Protein 4MH6 (pdb70)

Sequence (158 aa):
GTENLYFQSNAIERLLEIKKIRADRADKAVQRQEYRVANVAAELQKAERSVADYHVWRQEEEERRFAKAKQQTVLLLKELETLRQEIALLREREAELKQRVAEVKVTLEQERTLLKQKQQEALLQAHKTKEKFVQLQQQEIAEQSRQQQQYQEELEQEEFR

Secondary structure (DSSP, 8-state):
--S-HHHHHH--HHHHHHHHHHHHHHHHHHHHHHHHHHHHHHHHHHHHHHHHHHHHHHHHHHHHHHHHHHTTT--HHHHHHHHHHHHHHHHHHHHHHHHHHHHHHHHHHHHHHHHHHHHHHHHHHHHHHHHHHHHHHHHHHHHHHHHHHHHHHGGGT-

Structure (mmCIF, N/CA/C/O backbone):
data_4MH6
#
_entry.id   4MH6
#
_cell.length_a   149.114
_cell.length_b   149.114
_cell.length_c   63.422
_cell.angle_alpha   90.00
_cell.angle_beta   90.00
_cell.angle_gamma   90.00
#
_symmetry.space_group_name_H-M   'I 41 2 2'
#
loop_
_entity.id
_entity.type
_entity.pdbx_description
1 polymer 'Putative type III secretion protein YscO'
2 non-polymer 'PHOSPHATE ION'
3 water water
#
loop_
_atom_site.group_PDB
_atom_site.id
_atom_site.type_symbol
_atom_site.label_atom_id
_atom_site.label_alt_id
_atom_site.label_comp_id
_atom_site.label_asym_id
_atom_site.label_entity_id
_atom_site.label_seq_id
_atom_site.pdbx_PDB_ins_code
_atom_site.Cartn_x
_atom_site.Cartn_y
_atom_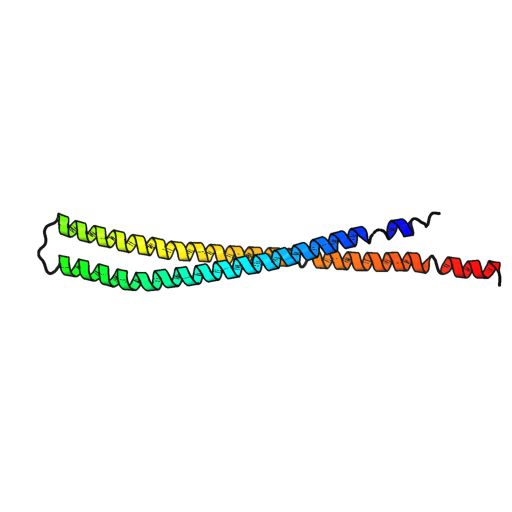site.Cartn_z
_atom_site.occupancy
_atom_site.B_iso_or_equiv
_atom_site.auth_seq_id
_atom_site.auth_comp_id
_atom_site.auth_asym_id
_atom_site.auth_atom_id
_atom_site.pdbx_PDB_model_num
ATOM 1 N N . GLY A 1 14 ? 84.065 67.321 13.253 1.00 133.55 -10 GLY A N 1
ATOM 2 C CA . GLY A 1 14 ? 84.972 67.126 12.081 1.00 139.12 -10 GLY A CA 1
ATOM 3 C C . GLY A 1 14 ? 84.615 65.924 11.216 1.00 144.39 -10 GLY A C 1
ATOM 4 O O . GLY A 1 14 ? 85.471 65.088 10.938 1.00 159.74 -10 GLY A O 1
ATOM 5 N N . THR A 1 15 ? 83.348 65.854 10.796 1.00 142.25 -9 THR A N 1
ATOM 6 C CA . THR A 1 15 ? 82.796 64.763 9.942 1.00 136.71 -9 THR A CA 1
ATOM 7 C C . THR A 1 15 ? 82.690 63.471 10.768 1.00 132.90 -9 THR A C 1
ATOM 8 O O . THR A 1 15 ? 83.700 62.796 10.972 1.00 150.89 -9 THR A O 1
ATOM 12 N N . GLU A 1 16 ? 81.490 63.085 11.221 1.00 115.68 -8 GLU A N 1
ATOM 13 C CA . GLU A 1 16 ? 80.199 63.764 10.961 1.00 101.81 -8 GLU A CA 1
ATOM 14 C C . GLU A 1 16 ? 79.881 65.192 11.453 1.00 100.86 -8 GLU A C 1
ATOM 15 O O . GLU A 1 16 ? 79.181 65.394 12.456 1.00 90.92 -8 GLU A O 1
ATOM 21 N N . ASN A 1 17 ? 80.371 66.158 10.677 1.00 102.19 -7 ASN A N 1
ATOM 22 C CA . ASN A 1 17 ? 80.093 67.576 10.823 1.00 92.11 -7 ASN A CA 1
ATOM 23 C C . ASN A 1 17 ? 79.379 67.734 9.485 1.00 75.62 -7 ASN A C 1
ATOM 24 O O . ASN A 1 17 ? 79.106 68.850 9.000 1.00 67.60 -7 ASN A O 1
ATOM 29 N N . LEU A 1 18 ? 79.159 66.558 8.862 1.00 64.12 -6 LEU A N 1
ATOM 30 C CA . LEU A 1 18 ? 78.414 66.440 7.622 1.00 53.47 -6 LEU A CA 1
ATOM 31 C C . LEU A 1 18 ? 76.947 66.595 7.963 1.00 45.12 -6 LEU A C 1
ATOM 32 O O . LEU A 1 18 ? 76.153 66.881 7.085 1.00 44.40 -6 LEU A O 1
ATOM 37 N N . TYR A 1 19 ? 76.600 66.404 9.240 1.00 41.10 -5 TYR A N 1
ATOM 38 C CA . TYR A 1 19 ? 75.234 66.646 9.691 1.00 37.96 -5 TYR A CA 1
ATOM 39 C C . TYR A 1 19 ? 74.946 68.159 9.744 1.00 35.06 -5 TYR A C 1
ATOM 40 O O . TYR A 1 19 ? 73.831 68.583 9.519 1.00 36.30 -5 TYR A O 1
ATOM 49 N N . PHE A 1 20 ? 75.955 68.964 10.000 1.00 33.47 -4 PHE A N 1
ATOM 50 C CA . PHE A 1 20 ? 75.784 70.407 9.975 1.00 33.55 -4 PHE A CA 1
ATOM 51 C C . PHE A 1 20 ? 75.455 70.743 8.505 1.00 33.21 -4 PHE A C 1
ATOM 52 O O . PHE A 1 20 ? 74.484 71.453 8.240 1.00 34.28 -4 PHE A O 1
ATOM 60 N N . GLN A 1 21 ? 76.226 70.193 7.553 1.00 32.15 -3 GLN A N 1
ATOM 61 C CA . GLN A 1 21 ? 75.943 70.428 6.122 1.00 32.00 -3 GLN A CA 1
ATOM 62 C C . GLN A 1 21 ? 74.631 69.811 5.684 1.00 31.66 -3 GLN A C 1
ATOM 63 O O . GLN A 1 21 ? 73.860 70.458 5.012 1.00 34.28 -3 GLN A O 1
ATOM 69 N N . SER A 1 22 ? 74.409 68.551 6.012 1.00 30.59 -2 SER A N 1
ATOM 70 C CA . SER A 1 22 ? 73.167 67.877 5.669 1.00 31.82 -2 SER A CA 1
ATOM 71 C C . SER A 1 22 ? 71.959 68.731 6.007 1.00 33.35 -2 SER A C 1
ATOM 72 O O . SER A 1 22 ? 71.053 68.943 5.187 1.00 34.88 -2 SER A O 1
ATOM 75 N N . ASN A 1 23 ? 71.958 69.195 7.256 1.00 32.78 -1 ASN A N 1
ATOM 76 C CA . ASN A 1 23 ? 70.856 69.960 7.795 1.00 34.50 -1 ASN A CA 1
ATOM 77 C C . ASN A 1 23 ? 70.661 71.330 7.216 1.00 36.72 -1 ASN A C 1
ATOM 78 O O . ASN A 1 23 ? 69.553 71.859 7.228 1.00 39.49 -1 ASN A O 1
ATOM 83 N N . ALA A 1 24 ? 71.733 71.899 6.702 1.00 30.94 0 ALA A N 1
ATOM 84 C CA . ALA A 1 24 ? 71.681 73.220 6.115 1.00 31.97 0 ALA A CA 1
ATOM 85 C C . ALA A 1 24 ? 71.200 73.079 4.705 1.00 31.44 0 ALA A C 1
ATOM 86 O O . ALA A 1 24 ? 70.430 73.904 4.235 1.00 30.92 0 ALA A O 1
ATOM 96 N N . ILE A 1 26 ? 69.310 70.738 3.679 1.00 34.09 2 ILE A N 1
ATOM 97 C CA . ILE A 1 26 ? 67.889 70.406 3.811 1.00 35.17 2 ILE A CA 1
ATOM 98 C C . ILE A 1 26 ? 67.030 71.624 4.156 1.00 33.62 2 ILE A C 1
ATOM 99 O O . ILE A 1 26 ? 65.979 71.832 3.558 1.00 31.79 2 ILE A O 1
ATOM 104 N N . GLU A 1 27 ? 67.473 72.426 5.113 1.00 34.86 3 GLU A N 1
ATOM 105 C CA . GLU A 1 27 ? 66.738 73.620 5.474 1.00 36.95 3 GLU A CA 1
ATOM 106 C C . GLU A 1 27 ? 66.584 74.493 4.238 1.00 34.38 3 GLU A C 1
ATOM 107 O O . GLU A 1 27 ? 65.487 74.997 3.949 1.00 34.20 3 GLU A O 1
ATOM 113 N N . ARG A 1 28 ? 67.672 74.657 3.492 1.00 31.42 4 ARG A N 1
ATOM 114 C CA . ARG A 1 28 ? 67.613 75.502 2.323 1.00 30.07 4 ARG A CA 1
ATOM 115 C C . ARG A 1 28 ? 66.697 74.904 1.279 1.00 29.43 4 ARG A C 1
ATOM 116 O O . ARG A 1 28 ? 65.935 75.642 0.639 1.00 29.29 4 ARG A O 1
ATOM 124 N N . LEU A 1 29 ? 66.774 73.586 1.073 1.00 29.07 5 LEU A N 1
ATOM 125 C CA . LEU A 1 29 ? 65.861 72.966 0.109 1.00 29.13 5 LEU A CA 1
ATOM 126 C C . LEU A 1 29 ? 64.422 73.166 0.545 1.00 27.01 5 LEU A C 1
ATOM 127 O O . LEU A 1 29 ? 63.552 73.506 -0.267 1.00 25.74 5 LEU A O 1
ATOM 132 N N . LEU A 1 30 ? 64.180 72.958 1.826 1.00 25.92 6 LEU A N 1
ATOM 133 C CA . LEU A 1 30 ? 62.851 73.109 2.340 1.00 27.00 6 LEU A CA 1
ATOM 134 C C . LEU A 1 30 ? 62.362 74.540 2.114 1.00 28.05 6 LEU A C 1
ATOM 135 O O . LEU A 1 30 ? 61.239 74.761 1.671 1.00 28.14 6 LEU A O 1
ATOM 140 N N . GLU A 1 31 ? 63.232 75.511 2.393 1.00 29.52 7 GLU A N 1
ATOM 141 C CA . GLU A 1 31 ? 62.899 76.914 2.216 1.00 30.00 7 GLU A CA 1
ATOM 142 C C . GLU A 1 31 ? 62.507 77.154 0.770 1.00 27.74 7 GLU A C 1
ATOM 143 O O . GLU A 1 31 ? 61.546 77.858 0.497 1.00 27.32 7 GLU A O 1
ATOM 149 N N . ILE A 1 32 ? 63.230 76.544 -0.161 1.00 26.77 8 ILE A N 1
ATOM 150 C CA . ILE A 1 32 ? 62.912 76.713 -1.588 1.00 26.50 8 ILE A CA 1
ATOM 151 C C . ILE A 1 32 ? 61.545 76.137 -1.893 1.00 25.82 8 ILE A C 1
ATOM 152 O O . ILE A 1 32 ? 60.746 76.765 -2.592 1.00 26.16 8 ILE A O 1
ATOM 157 N N . LYS A 1 33 ? 61.271 74.952 -1.364 1.00 25.72 9 LYS A N 1
ATOM 158 C CA . LYS A 1 33 ? 59.960 74.323 -1.559 1.00 26.29 9 LYS A CA 1
ATOM 159 C C . LYS A 1 33 ? 58.826 75.153 -0.867 1.00 25.99 9 LYS A C 1
ATOM 160 O O . LYS A 1 33 ? 57.724 75.237 -1.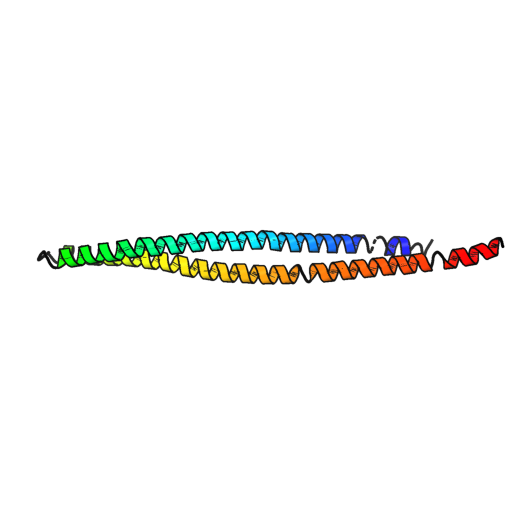388 1.00 25.56 9 LYS A O 1
ATOM 166 N N . LYS A 1 34 ? 59.092 75.749 0.298 1.00 26.64 10 LYS A N 1
ATOM 167 C CA . LYS A 1 34 ? 58.070 76.572 0.954 1.00 29.12 10 LYS A CA 1
ATOM 168 C C . LYS A 1 34 ? 57.788 77.771 0.083 1.00 27.71 10 LYS A C 1
ATOM 169 O O . LYS A 1 34 ? 56.639 78.186 -0.089 1.00 27.31 10 LYS A O 1
ATOM 175 N N . ILE A 1 35 ? 58.861 78.345 -0.434 1.00 26.93 11 ILE A N 1
ATOM 176 C CA . ILE A 1 35 ? 58.759 79.478 -1.333 1.00 26.90 11 ILE A CA 1
ATOM 177 C C . ILE A 1 35 ? 57.957 79.090 -2.570 1.00 25.08 11 ILE A C 1
ATOM 178 O O . ILE A 1 35 ? 57.124 79.865 -3.018 1.00 24.35 11 ILE A O 1
ATOM 183 N N . ARG A 1 36 ? 58.204 77.904 -3.120 1.00 24.30 12 ARG A N 1
ATOM 184 C CA . ARG A 1 36 ? 57.473 77.490 -4.325 1.00 25.52 12 ARG A CA 1
ATOM 185 C C . ARG A 1 36 ? 55.984 77.258 -4.020 1.00 26.17 12 ARG A C 1
ATOM 186 O O . ARG A 1 36 ? 55.105 77.491 -4.865 1.00 25.61 12 ARG A O 1
ATOM 194 N N . ALA A 1 37 ? 55.710 76.798 -2.802 1.00 27.28 13 ALA A N 1
ATOM 195 C CA . ALA A 1 37 ? 54.352 76.566 -2.383 1.00 27.94 13 ALA A CA 1
ATOM 196 C C . ALA A 1 37 ? 53.629 77.896 -2.232 1.00 29.67 13 ALA A C 1
ATOM 197 O O . ALA A 1 37 ? 52.483 78.015 -2.637 1.00 32.22 13 ALA A O 1
ATOM 199 N N . ASP A 1 38 ? 54.290 78.906 -1.666 1.00 32.00 14 ASP A N 1
ATOM 200 C CA . ASP A 1 38 ? 53.637 80.198 -1.488 1.00 35.09 14 ASP A CA 1
ATOM 201 C C . ASP A 1 38 ? 53.344 80.790 -2.818 1.00 32.03 14 ASP A C 1
ATOM 202 O O . ASP A 1 38 ? 52.263 81.316 -3.032 1.00 30.76 14 ASP A O 1
ATOM 207 N N . ARG A 1 39 ? 54.315 80.688 -3.720 1.00 31.99 15 ARG A N 1
ATOM 208 C CA . ARG A 1 39 ? 54.170 81.204 -5.074 1.00 30.44 15 ARG A CA 1
ATOM 209 C C . ARG A 1 39 ? 53.015 80.514 -5.757 1.00 27.21 15 ARG A C 1
ATOM 210 O O . ARG A 1 39 ? 52.265 81.146 -6.497 1.00 25.57 15 ARG A O 1
ATOM 218 N N . ALA A 1 40 ? 52.895 79.211 -5.514 1.00 25.81 16 ALA A N 1
ATOM 219 C CA . ALA A 1 40 ? 51.808 78.413 -6.090 1.00 26.40 16 ALA A CA 1
ATOM 220 C C . ALA A 1 40 ? 50.439 78.912 -5.570 1.00 26.74 16 ALA A C 1
ATOM 221 O O . ALA A 1 40 ? 49.500 79.053 -6.364 1.00 25.50 16 ALA A O 1
ATOM 223 N N . ASP A 1 41 ? 50.350 79.165 -4.247 1.00 27.42 17 ASP A N 1
ATOM 224 C CA . ASP A 1 41 ? 49.142 79.685 -3.599 1.00 29.14 17 ASP A CA 1
ATOM 225 C C . ASP A 1 41 ? 48.766 81.045 -4.171 1.00 29.56 17 ASP A C 1
ATOM 226 O O . ASP A 1 41 ? 47.613 81.313 -4.457 1.00 31.35 17 ASP A O 1
ATOM 231 N N . LYS A 1 42 ? 49.760 81.903 -4.329 1.00 30.52 18 LYS A N 1
ATOM 232 C CA . LYS A 1 42 ? 49.557 83.233 -4.854 1.00 31.06 18 LYS A CA 1
ATOM 233 C C . LYS A 1 42 ? 49.101 83.150 -6.288 1.00 26.87 18 LYS A C 1
ATOM 234 O O . LYS A 1 42 ? 48.297 83.956 -6.727 1.00 25.94 18 LYS A O 1
ATOM 240 N N . ALA A 1 43 ? 49.619 82.176 -7.029 1.00 24.47 19 ALA A N 1
ATOM 241 C CA . ALA A 1 43 ? 49.227 82.027 -8.436 1.00 23.42 19 ALA A CA 1
ATOM 242 C C . ALA A 1 43 ? 47.752 81.641 -8.485 1.00 22.37 19 ALA A C 1
ATOM 243 O O . ALA A 1 43 ? 47.044 82.014 -9.409 1.00 21.74 19 ALA A O 1
ATOM 245 N N . VAL A 1 44 ? 47.298 80.907 -7.461 1.00 21.07 20 VAL A N 1
ATOM 246 C CA . VAL A 1 44 ? 45.913 80.523 -7.361 1.00 20.61 20 VAL A CA 1
ATOM 247 C C . VAL A 1 44 ? 45.090 81.753 -7.046 1.00 21.11 20 VAL A C 1
ATOM 248 O O . VAL A 1 44 ? 44.089 82.025 -7.717 1.00 22.58 20 VAL A O 1
ATOM 252 N N . GLN A 1 45 ? 45.493 82.495 -6.026 1.00 20.85 21 GLN A N 1
ATOM 253 C CA . GLN A 1 45 ? 44.753 83.680 -5.642 1.00 21.63 21 GLN A CA 1
ATOM 254 C C . GLN A 1 45 ? 44.572 84.654 -6.813 1.00 21.17 21 GLN A C 1
ATOM 255 O O . GLN A 1 45 ? 43.475 85.170 -7.063 1.00 21.18 21 GLN A O 1
ATOM 261 N N . ARG A 1 46 ? 45.645 84.899 -7.545 1.00 20.91 22 ARG A N 1
ATOM 262 C CA . ARG A 1 46 ? 45.560 85.797 -8.669 1.00 21.64 22 ARG A CA 1
ATOM 263 C C . ARG A 1 46 ? 44.625 85.224 -9.690 1.00 21.42 22 ARG A C 1
ATOM 264 O O . ARG A 1 46 ? 43.926 85.978 -10.370 1.00 22.72 22 ARG A O 1
ATOM 272 N N . GLN A 1 47 ? 44.624 83.892 -9.814 1.00 20.81 23 GLN A N 1
ATOM 273 C CA . GLN A 1 47 ? 43.779 83.238 -10.811 1.00 21.41 23 GLN A CA 1
ATOM 274 C C . GLN A 1 47 ? 42.312 83.308 -10.419 1.00 21.56 23 GLN A C 1
ATOM 275 O O . GLN A 1 47 ? 41.440 83.337 -11.277 1.00 21.44 23 GLN A O 1
ATOM 281 N N . GLU A 1 48 ? 42.048 83.305 -9.119 1.00 22.71 24 GLU A N 1
ATOM 282 C CA . GLU A 1 48 ? 40.690 83.454 -8.635 1.00 24.42 24 GLU A CA 1
ATOM 283 C C . GLU A 1 48 ? 40.237 84.875 -8.990 1.00 25.52 24 GLU A C 1
ATOM 284 O O . GLU A 1 48 ? 39.061 85.093 -9.277 1.00 26.96 24 GLU A O 1
ATOM 290 N N . TYR A 1 49 ? 41.172 85.831 -9.010 1.00 25.35 25 TYR A N 1
ATOM 291 C CA . TYR A 1 49 ? 40.817 87.201 -9.365 1.00 26.91 25 TYR A CA 1
ATOM 292 C C . TYR A 1 49 ? 40.402 87.262 -10.853 1.00 24.61 25 TYR A C 1
ATOM 293 O O . TYR A 1 49 ? 39.389 87.875 -11.219 1.00 22.58 25 TYR A O 1
ATOM 302 N N . ARG A 1 50 ? 41.215 86.634 -11.695 1.00 23.88 26 ARG A N 1
ATOM 303 C CA . ARG A 1 50 ? 40.945 86.587 -13.123 1.00 24.73 26 ARG A CA 1
ATOM 304 C C . ARG A 1 50 ? 39.572 85.963 -13.388 1.00 23.05 26 ARG A C 1
ATOM 305 O O . ARG A 1 50 ? 38.819 86.482 -14.206 1.00 22.92 26 ARG A O 1
ATOM 313 N N . VAL A 1 51 ? 39.235 84.882 -12.674 1.00 21.62 27 VAL A N 1
ATOM 314 C CA . VAL A 1 51 ? 37.918 84.244 -12.862 1.00 21.90 27 VAL A CA 1
ATOM 315 C C . VAL A 1 51 ? 36.813 85.235 -12.513 1.00 21.89 27 VAL A C 1
ATOM 316 O O . VAL A 1 51 ? 35.954 85.508 -13.319 1.00 24.04 27 VAL A O 1
ATOM 320 N N . ALA A 1 52 ? 36.853 85.783 -11.318 1.00 21.95 28 ALA A N 1
ATOM 321 C CA . ALA A 1 52 ? 35.859 86.748 -10.878 1.00 23.17 28 ALA A CA 1
ATOM 322 C C . ALA A 1 52 ? 35.771 87.922 -11.829 1.00 24.26 28 ALA A C 1
ATOM 323 O O . ALA A 1 52 ? 34.698 88.462 -12.106 1.00 24.61 28 ALA A O 1
ATOM 325 N N . ASN A 1 53 ? 36.910 88.333 -12.337 1.00 25.54 29 ASN A N 1
ATOM 326 C CA . ASN A 1 53 ? 36.909 89.453 -13.228 1.00 27.81 29 ASN A CA 1
ATOM 327 C C . ASN A 1 53 ? 36.197 89.150 -14.552 1.00 27.14 29 ASN A C 1
ATOM 328 O O . ASN A 1 53 ? 35.478 89.994 -15.097 1.00 26.52 29 ASN A O 1
ATOM 333 N N . VAL A 1 54 ? 36.420 87.944 -15.080 1.00 26.02 30 VAL A N 1
ATOM 334 C CA . VAL A 1 54 ? 35.787 87.544 -16.331 1.00 25.99 30 VAL A CA 1
ATOM 335 C C . VAL A 1 54 ? 34.294 87.331 -16.132 1.00 25.69 30 VAL A C 1
ATOM 336 O O . VAL A 1 54 ? 33.490 87.665 -17.018 1.00 27.09 30 VAL A O 1
ATOM 340 N N . ALA A 1 55 ? 33.920 86.792 -14.975 1.00 24.23 31 ALA A N 1
ATOM 341 C CA . ALA A 1 55 ? 32.513 86.575 -14.665 1.00 24.69 31 ALA A CA 1
ATOM 342 C C . ALA A 1 55 ? 31.766 87.901 -14.661 1.00 25.34 31 ALA A C 1
ATOM 343 O O . ALA A 1 55 ? 30.624 87.976 -15.096 1.00 26.08 31 ALA A O 1
ATOM 345 N N . ALA A 1 56 ? 32.422 88.949 -14.165 1.00 26.10 32 ALA A N 1
ATOM 346 C CA . ALA A 1 56 ? 31.814 90.274 -14.106 1.00 27.52 32 ALA A CA 1
ATOM 347 C C . ALA A 1 56 ? 31.619 90.780 -15.510 1.00 29.17 32 ALA A C 1
ATOM 348 O O . ALA A 1 56 ? 30.614 91.384 -15.808 1.00 29.24 32 ALA A O 1
ATOM 350 N N . GLU A 1 57 ? 32.608 90.545 -16.363 1.00 32.81 33 GLU A N 1
ATOM 351 C CA . GLU A 1 57 ? 32.529 90.944 -17.765 1.00 37.18 33 GLU A CA 1
ATOM 352 C C . GLU A 1 57 ? 31.417 90.206 -18.498 1.00 35.46 33 GLU A C 1
ATOM 353 O O . GLU A 1 57 ? 30.746 90.776 -19.370 1.00 34.97 33 GLU A O 1
ATOM 359 N N . LEU A 1 58 ? 31.222 88.943 -18.119 1.00 33.56 34 LEU A N 1
ATOM 360 C CA . LEU A 1 58 ? 30.183 88.108 -18.710 1.00 33.83 34 LEU A CA 1
ATOM 361 C C . LEU A 1 58 ? 28.843 88.662 -18.373 1.00 33.56 34 LEU A C 1
ATOM 362 O O . LEU A 1 58 ? 28.011 88.842 -19.238 1.00 34.25 34 LEU A O 1
ATOM 367 N N . GLN A 1 59 ? 28.664 88.946 -17.096 1.00 40.26 35 GLN A N 1
ATOM 368 C CA . GLN A 1 59 ? 27.434 89.502 -16.562 1.00 44.33 35 GLN A CA 1
ATOM 369 C C . GLN A 1 59 ? 27.047 90.768 -17.374 1.00 41.24 35 GLN A C 1
ATOM 370 O O . GLN A 1 59 ? 25.915 90.878 -17.843 1.00 37.56 35 GLN A O 1
ATOM 376 N N . LYS A 1 60 ? 28.008 91.679 -17.589 1.00 41.30 36 LYS A N 1
ATOM 377 C CA . LYS A 1 60 ? 27.787 92.918 -18.367 1.00 40.26 36 LYS A CA 1
ATOM 378 C C . LYS A 1 60 ? 27.434 92.646 -19.802 1.00 37.32 36 LYS A C 1
ATOM 379 O O . LYS A 1 60 ? 26.549 93.297 -20.367 1.00 35.80 36 LYS A O 1
ATOM 385 N N . ALA A 1 61 ? 28.158 91.710 -20.412 1.00 34.83 37 ALA A N 1
ATOM 386 C CA . ALA A 1 61 ? 27.910 91.356 -21.801 1.00 32.25 37 ALA A CA 1
ATOM 387 C C . ALA A 1 61 ? 26.469 90.848 -22.003 1.00 30.54 37 ALA A C 1
ATOM 388 O O . ALA A 1 61 ? 25.812 91.219 -22.966 1.00 28.35 37 ALA A O 1
ATOM 390 N N . GLU A 1 62 ? 25.995 90.009 -21.086 1.00 31.37 38 GLU A N 1
ATOM 391 C CA . GLU A 1 62 ? 24.633 89.453 -21.147 1.00 32.47 38 GLU A CA 1
ATOM 392 C C . GLU A 1 62 ? 23.567 90.524 -20.973 1.00 31.67 38 GLU A C 1
ATOM 393 O O . GLU A 1 62 ? 22.522 90.492 -21.604 1.00 29.54 38 GLU A O 1
ATOM 399 N N . ARG A 1 63 ? 23.848 91.468 -20.097 1.00 33.91 39 ARG A N 1
ATOM 400 C CA . ARG A 1 63 ? 22.959 92.564 -19.843 1.00 36.88 39 ARG A CA 1
ATOM 401 C C . ARG A 1 63 ? 22.807 93.378 -21.141 1.00 35.56 39 ARG A C 1
ATOM 402 O O . ARG A 1 63 ? 21.710 93.793 -21.498 1.00 35.12 39 ARG A O 1
ATOM 410 N N . SER A 1 64 ? 23.928 93.613 -21.827 1.00 34.29 40 SER A N 1
ATOM 411 C CA . SER A 1 64 ? 23.939 94.386 -23.071 1.00 34.72 40 SER A CA 1
ATOM 412 C C . SER A 1 64 ? 23.105 93.762 -24.180 1.00 33.61 40 SER A C 1
ATOM 413 O O . SER A 1 64 ? 22.419 94.491 -24.887 1.00 34.71 40 SER A O 1
ATOM 416 N N . VAL A 1 65 ? 23.201 92.443 -24.377 1.00 32.83 41 VAL A N 1
ATOM 417 C CA . VAL A 1 65 ? 22.394 91.794 -25.425 1.00 35.06 41 VAL A CA 1
ATOM 418 C C . VAL A 1 65 ? 20.935 91.838 -25.056 1.00 33.03 41 VAL A C 1
ATOM 419 O O . VAL A 1 65 ? 20.093 92.101 -25.919 1.00 31.59 41 VAL A O 1
ATOM 423 N N . ALA A 1 66 ? 20.641 91.574 -23.774 1.00 31.79 42 ALA A N 1
ATOM 424 C CA . ALA A 1 66 ? 19.259 91.561 -23.297 1.00 29.72 42 ALA A CA 1
ATOM 425 C C . ALA A 1 66 ? 18.620 92.895 -23.639 1.00 31.10 42 ALA A C 1
ATOM 426 O O . ALA A 1 66 ? 17.568 92.940 -24.279 1.00 31.73 42 ALA A O 1
ATOM 428 N N . ASP A 1 67 ? 19.293 93.976 -23.252 1.00 31.85 43 ASP A N 1
ATOM 429 C CA . ASP A 1 67 ? 18.821 95.322 -23.513 1.00 34.45 43 ASP A CA 1
ATOM 430 C C . ASP A 1 67 ? 18.677 95.650 -24.975 1.00 37.02 43 ASP A C 1
ATOM 431 O O . ASP A 1 67 ? 17.641 96.170 -25.411 1.00 41.19 43 ASP A O 1
ATOM 436 N N . TYR A 1 68 ? 19.730 95.368 -25.726 1.00 36.08 44 TYR A N 1
ATOM 437 C CA . TYR A 1 68 ? 19.747 95.678 -27.136 1.00 34.62 44 TYR A CA 1
ATOM 438 C C . TYR A 1 68 ? 18.653 94.941 -27.879 1.00 32.74 44 TYR A C 1
ATOM 439 O O . TYR A 1 68 ? 17.949 95.513 -28.708 1.00 33.59 44 TYR A O 1
ATOM 448 N N . HIS A 1 69 ? 18.525 93.666 -27.568 1.00 31.66 45 HIS A N 1
ATOM 449 C CA . HIS A 1 69 ? 17.553 92.799 -28.206 1.00 32.57 45 HIS A CA 1
ATOM 450 C C . HIS A 1 69 ? 16.142 93.397 -28.255 1.00 33.10 45 HIS A C 1
ATOM 451 O O . HIS A 1 69 ? 15.439 93.302 -29.275 1.00 32.00 45 HIS A O 1
ATOM 458 N N . VAL A 1 70 ? 15.744 94.014 -27.142 1.00 32.12 46 VAL A N 1
ATOM 459 C CA . VAL A 1 70 ? 14.431 94.635 -27.013 1.00 31.05 46 VAL A CA 1
ATOM 460 C C . VAL A 1 70 ? 14.296 95.818 -27.972 1.00 29.57 46 VAL A C 1
ATOM 461 O O . VAL A 1 70 ? 13.291 95.957 -28.661 1.00 30.33 46 VAL A O 1
ATOM 465 N N . TRP A 1 71 ? 15.298 96.683 -28.003 1.00 28.56 47 TRP A N 1
ATOM 466 C CA . TRP A 1 71 ? 15.253 97.813 -28.911 1.00 28.95 47 TRP A CA 1
ATOM 467 C C . TRP A 1 71 ? 15.291 97.310 -30.344 1.00 30.08 47 TRP A C 1
ATOM 468 O O . TRP A 1 71 ? 14.526 97.781 -31.186 1.00 30.96 47 TRP A O 1
ATOM 479 N N . ARG A 1 72 ? 16.165 96.343 -30.607 1.00 30.30 48 ARG A N 1
ATOM 480 C CA . ARG A 1 72 ? 16.334 95.825 -31.951 1.00 32.28 48 ARG A CA 1
ATOM 481 C C . ARG A 1 72 ? 15.016 95.325 -32.531 1.00 32.97 48 ARG A C 1
ATOM 482 O O . ARG A 1 72 ? 14.688 95.649 -33.677 1.00 32.00 48 ARG A O 1
ATOM 490 N N . GLN A 1 73 ? 14.254 94.568 -31.739 1.00 33.07 49 GLN A N 1
ATOM 491 C CA . GLN A 1 73 ? 12.976 94.061 -32.204 1.00 34.45 49 GLN A CA 1
ATOM 492 C C . GLN A 1 73 ? 12.070 95.208 -32.556 1.00 33.78 49 GLN A C 1
ATOM 493 O O . GLN A 1 73 ? 11.476 95.225 -33.628 1.00 33.36 49 GLN A O 1
ATOM 499 N N . GLU A 1 74 ? 11.968 96.175 -31.647 1.00 32.57 50 GLU A N 1
ATOM 500 C CA . GLU A 1 74 ? 11.116 97.322 -31.878 1.00 33.40 50 GLU A CA 1
ATOM 501 C C . GLU A 1 74 ? 11.507 98.151 -33.086 1.00 34.57 50 GLU A C 1
ATOM 502 O O . GLU A 1 74 ? 10.647 98.566 -33.884 1.00 35.41 50 GLU A O 1
ATOM 508 N N . GLU A 1 75 ? 12.803 98.398 -33.197 1.00 34.26 51 GLU A N 1
ATOM 509 C CA . GLU A 1 75 ? 13.354 99.207 -34.262 1.00 36.07 51 GLU A CA 1
ATOM 510 C C . GLU A 1 75 ? 13.168 98.548 -35.600 1.00 35.19 51 GLU A C 1
ATOM 511 O O . GLU A 1 75 ? 12.975 99.199 -36.603 1.00 35.96 51 GLU A O 1
ATOM 517 N N . GLU A 1 76 ? 13.211 97.240 -35.591 1.00 36.36 52 GLU A N 1
ATOM 518 C CA . GLU A 1 76 ? 13.011 96.456 -36.792 1.00 38.75 52 GLU A CA 1
ATOM 519 C C . GLU A 1 76 ? 11.527 96.491 -37.210 1.00 40.98 52 GLU A C 1
ATOM 520 O O . GLU A 1 76 ? 11.210 96.680 -38.388 1.00 42.40 52 GLU A O 1
ATOM 526 N N . GLU A 1 77 ? 10.619 96.355 -36.245 1.00 41.17 53 GLU A N 1
ATOM 527 C CA . GLU A 1 77 ? 9.190 96.403 -36.538 1.00 44.84 53 GLU A CA 1
ATOM 528 C C . GLU A 1 77 ? 8.742 97.789 -37.013 1.00 44.05 53 GLU A C 1
ATOM 529 O O . GLU A 1 77 ? 7.829 97.919 -37.831 1.00 42.96 53 GLU A O 1
ATOM 535 N N . ARG A 1 78 ? 9.370 98.824 -36.474 1.00 41.54 54 ARG A N 1
ATOM 536 C CA . ARG A 1 78 ? 9.081 100.191 -36.880 1.00 39.24 54 ARG A CA 1
ATOM 537 C C . ARG A 1 78 ? 9.407 100.384 -38.352 1.00 39.08 54 ARG A C 1
ATOM 538 O O . ARG A 1 78 ? 8.668 101.021 -39.097 1.00 40.66 54 ARG A O 1
ATOM 546 N N . ARG A 1 79 ? 10.509 99.795 -38.774 1.00 37.97 55 ARG A N 1
ATOM 547 C CA . ARG A 1 79 ? 10.943 99.914 -40.145 1.00 38.84 55 ARG A CA 1
ATOM 548 C C . ARG A 1 79 ? 10.122 99.076 -41.105 1.00 40.92 55 ARG A C 1
ATOM 549 O O . ARG A 1 79 ? 9.921 99.472 -42.249 1.00 41.96 55 ARG A O 1
ATOM 557 N N . PHE A 1 80 ? 9.654 97.918 -40.666 1.00 41.96 56 PHE A N 1
ATOM 558 C CA . PHE A 1 80 ? 8.810 97.140 -41.545 1.00 46.26 56 PHE A CA 1
ATOM 559 C C . PHE A 1 80 ? 7.458 97.848 -41.717 1.00 47.58 56 PHE A C 1
ATOM 560 O O . PHE A 1 80 ? 6.867 97.822 -42.792 1.00 46.68 56 PHE A O 1
ATOM 568 N N . ALA A 1 81 ? 6.984 98.465 -40.635 1.00 49.67 57 ALA A N 1
ATOM 569 C CA . ALA A 1 81 ? 5.709 99.179 -40.611 1.00 51.86 57 ALA A CA 1
ATOM 570 C C . ALA A 1 81 ? 5.764 100.398 -41.521 1.00 55.93 57 ALA A C 1
ATOM 571 O O . ALA A 1 81 ? 4.868 100.615 -42.333 1.00 61.09 57 ALA A O 1
ATOM 573 N N . LYS A 1 82 ? 6.819 101.193 -41.391 1.00 57.57 58 LYS A N 1
ATOM 574 C CA . LYS A 1 82 ? 6.968 102.374 -42.235 1.00 60.57 58 LYS A CA 1
ATOM 575 C C . LYS A 1 82 ? 6.900 101.938 -43.689 1.00 62.19 58 LYS A C 1
ATOM 576 O O . LYS A 1 82 ? 6.123 102.474 -44.468 1.00 63.69 58 LYS A O 1
ATOM 582 N N . ALA A 1 83 ? 7.707 100.937 -44.033 1.00 66.06 59 ALA A N 1
ATOM 583 C CA . ALA A 1 83 ? 7.758 100.394 -45.391 1.00 67.63 59 ALA A CA 1
ATOM 584 C C . ALA A 1 83 ? 6.402 99.886 -45.890 1.00 74.76 59 ALA A C 1
ATOM 585 O O . ALA A 1 83 ? 6.077 100.047 -47.068 1.00 77.98 59 ALA A O 1
ATOM 587 N N . LYS A 1 84 ? 5.605 99.285 -45.005 1.00 79.77 60 LYS A N 1
ATOM 588 C CA . LYS A 1 84 ? 4.314 98.750 -45.427 1.00 87.07 60 LYS A CA 1
ATOM 589 C C . LYS A 1 84 ? 3.284 99.864 -45.559 1.00 90.73 60 LYS A C 1
ATOM 590 O O . LYS A 1 84 ? 2.629 100.000 -46.598 1.00 91.24 60 LYS A O 1
ATOM 596 N N . GLN A 1 85 ? 3.173 100.664 -44.498 1.00 92.94 61 GLN A N 1
ATOM 597 C CA . GLN A 1 85 ? 2.186 101.747 -44.397 1.00 96.49 61 GLN A CA 1
ATOM 598 C C . GLN A 1 85 ? 2.542 103.061 -45.098 1.00 93.98 61 GLN A C 1
ATOM 599 O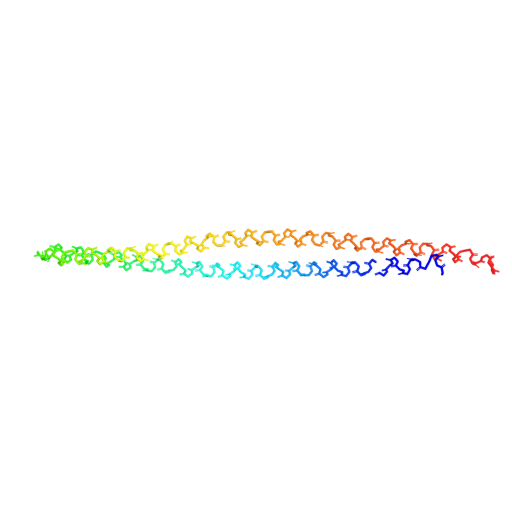 O . GLN A 1 85 ? 2.089 104.126 -44.694 1.00 96.49 61 GLN A O 1
ATOM 605 N N . GLN A 1 86 ? 3.361 102.975 -46.134 1.00 93.27 62 GLN A N 1
ATOM 606 C CA . GLN A 1 86 ? 3.727 104.122 -46.949 1.00 93.19 62 GLN A CA 1
ATOM 607 C C . GLN A 1 86 ? 4.134 103.341 -48.169 1.00 98.12 62 GLN A C 1
ATOM 608 O O . GLN A 1 86 ? 4.977 102.459 -48.068 1.00 103.90 62 GLN A O 1
ATOM 614 N N . THR A 1 87 ? 3.511 103.599 -49.309 1.00 106.84 63 THR A N 1
ATOM 615 C CA . THR A 1 87 ? 3.986 102.996 -50.553 1.00 115.97 63 THR A CA 1
ATOM 616 C C . THR A 1 87 ? 5.277 103.720 -50.970 1.00 117.15 63 THR A C 1
ATOM 617 O O . THR A 1 87 ? 5.300 104.446 -51.974 1.00 115.00 63 THR A O 1
ATOM 621 N N . VAL A 1 88 ? 6.338 103.498 -50.180 1.00 104.14 64 VAL A N 1
ATOM 622 C CA . VAL A 1 88 ? 7.655 104.128 -50.384 1.00 97.08 64 VAL A CA 1
ATOM 623 C C . VAL A 1 88 ? 8.392 103.662 -51.650 1.00 90.86 64 VAL A C 1
ATOM 624 O O . VAL A 1 88 ? 8.083 102.605 -52.215 1.00 94.21 64 VAL A O 1
ATOM 628 N N A LEU A 1 89 ? 9.363 104.459 -52.089 0.50 81.68 65 LEU A N 1
ATOM 629 N N B LEU A 1 89 ? 9.366 104.460 -52.084 0.50 84.95 65 LEU A N 1
ATOM 630 C CA A LEU A 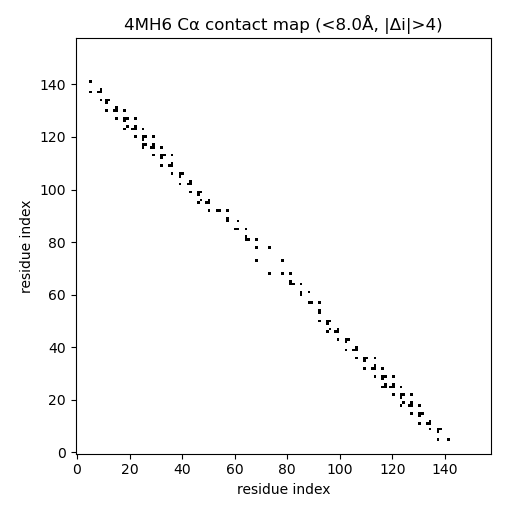1 89 ? 10.128 104.133 -53.285 0.50 77.54 65 LEU A CA 1
ATOM 631 C CA B LEU A 1 89 ? 10.143 104.148 -53.278 0.50 82.42 65 LEU A CA 1
ATOM 632 C C A LEU A 1 89 ? 11.263 103.150 -52.971 0.50 73.72 65 LEU A C 1
ATOM 633 C C B LEU A 1 89 ? 11.291 103.174 -52.980 0.50 76.35 65 LEU A C 1
ATOM 634 O O A LEU A 1 89 ? 11.821 103.153 -51.871 0.50 70.87 65 LEU A O 1
ATOM 635 O O B LEU A 1 89 ? 11.882 103.204 -51.898 0.50 73.28 65 LEU A O 1
ATOM 644 N N . LEU A 1 90 ? 11.587 102.316 -53.958 1.00 73.43 66 LEU A N 1
ATOM 645 C CA . LEU A 1 90 ? 12.632 101.265 -53.847 1.00 69.24 66 LEU A CA 1
ATOM 646 C C . LEU A 1 90 ? 13.949 101.522 -53.070 1.00 68.36 66 LEU A C 1
ATOM 647 O O . LEU A 1 90 ? 14.338 100.690 -52.230 1.00 63.91 66 LEU A O 1
ATOM 652 N N . LYS A 1 91 ? 14.648 102.623 -53.327 1.00 68.28 67 LYS A N 1
ATOM 653 C CA . LYS A 1 91 ? 15.908 102.806 -52.604 1.00 69.88 67 LYS A CA 1
ATOM 654 C C . LYS A 1 91 ? 15.732 103.172 -51.129 1.00 69.95 67 LYS A C 1
ATOM 655 O O . LYS A 1 91 ? 16.633 102.902 -50.332 1.00 69.65 67 LYS A O 1
ATOM 661 N N . GLU A 1 92 ? 14.579 103.748 -50.760 1.00 73.12 68 GLU A N 1
ATOM 662 C CA . GLU A 1 92 ? 14.293 104.031 -49.341 1.00 70.75 68 GLU A CA 1
ATOM 663 C C . GLU A 1 92 ? 13.903 102.703 -48.706 1.00 63.59 68 GLU A C 1
ATOM 664 O O . GLU A 1 92 ? 14.293 102.413 -47.584 1.00 56.23 68 GLU A O 1
ATOM 670 N N . LEU A 1 93 ? 13.138 101.901 -49.443 1.00 61.81 69 LEU A N 1
ATOM 671 C CA . LEU A 1 93 ? 12.748 100.576 -48.979 1.00 59.52 69 LEU A CA 1
ATOM 672 C C . LEU A 1 93 ? 14.003 99.766 -48.697 1.00 56.37 69 LEU A C 1
ATOM 673 O O . LEU A 1 93 ? 14.063 98.987 -47.743 1.00 54.91 69 LEU A O 1
ATOM 678 N N . GLU A 1 94 ? 15.018 99.956 -49.529 1.00 57.20 70 GLU A N 1
ATOM 679 C CA . GLU A 1 94 ? 16.274 99.239 -49.339 1.00 57.58 70 GLU A CA 1
ATOM 680 C C . GLU A 1 94 ? 17.191 99.894 -48.309 1.00 52.18 70 GLU A C 1
ATOM 681 O O . GLU A 1 94 ? 18.062 99.231 -47.756 1.00 53.02 70 GLU A O 1
ATOM 687 N N . THR A 1 95 ? 16.994 101.182 -48.051 1.00 48.25 71 THR A N 1
ATOM 688 C CA . THR A 1 95 ? 17.773 101.863 -47.020 1.00 48.33 71 THR A CA 1
ATOM 689 C C . THR A 1 95 ? 17.244 101.369 -45.666 1.00 44.37 71 THR A C 1
ATOM 690 O O . THR A 1 95 ? 17.986 101.255 -44.696 1.00 42.36 71 THR A O 1
ATOM 694 N N . LEU A 1 96 ? 15.946 101.090 -45.616 1.00 43.08 72 LEU A N 1
ATOM 695 C CA . LEU A 1 96 ? 15.325 100.559 -44.415 1.00 43.20 72 LEU A CA 1
ATOM 696 C C . LEU A 1 96 ? 15.809 99.119 -44.191 1.00 45.41 72 LEU A C 1
ATOM 697 O O . LEU A 1 96 ? 16.084 98.733 -43.052 1.00 43.73 72 LEU A O 1
ATOM 702 N N . ARG A 1 97 ? 15.914 98.331 -45.268 1.00 47.35 73 ARG A N 1
ATOM 703 C CA . ARG A 1 97 ? 16.398 96.960 -45.135 1.00 49.36 73 ARG A CA 1
ATOM 704 C C . ARG A 1 97 ? 17.864 96.920 -44.691 1.00 48.48 73 ARG A C 1
ATOM 705 O O . ARG A 1 97 ? 18.286 95.976 -44.019 1.00 47.48 73 ARG A O 1
ATOM 713 N N . GLN A 1 98 ? 18.651 97.917 -45.080 1.00 47.88 74 GLN A N 1
ATOM 714 C CA . GLN A 1 98 ? 20.030 97.928 -44.639 1.00 49.92 74 GLN A CA 1
ATOM 715 C C . GLN A 1 98 ? 20.104 98.332 -43.173 1.00 45.80 74 GLN A C 1
ATOM 716 O O . GLN A 1 98 ? 20.959 97.853 -42.428 1.00 45.18 74 GLN A O 1
ATOM 722 N N . GLU A 1 99 ? 19.228 99.242 -42.766 1.00 43.99 75 GLU A N 1
ATOM 723 C CA . GLU A 1 99 ? 19.211 99.676 -41.374 1.00 43.33 75 GLU A CA 1
ATOM 724 C C . GLU A 1 99 ? 18.912 98.489 -40.481 1.00 38.91 75 GLU A C 1
ATOM 725 O O . GLU A 1 99 ? 19.521 98.343 -39.431 1.00 38.20 75 GLU A O 1
ATOM 731 N N . ILE A 1 100 ? 18.005 97.632 -40.938 1.00 35.85 76 ILE A N 1
ATOM 732 C CA . ILE A 1 100 ? 17.634 96.431 -40.216 1.00 34.74 76 ILE A CA 1
ATOM 733 C C . ILE A 1 100 ? 18.842 95.504 -40.110 1.00 35.05 76 ILE A C 1
ATOM 734 O O . ILE A 1 100 ? 19.156 94.978 -39.034 1.00 34.25 76 ILE A O 1
ATOM 739 N N . ALA A 1 101 ? 19.510 95.316 -41.233 1.00 35.96 77 ALA A N 1
ATOM 740 C CA . ALA A 1 101 ? 20.680 94.475 -41.281 1.00 37.81 77 ALA A CA 1
ATOM 741 C C . ALA A 1 101 ? 21.696 94.970 -40.263 1.00 37.81 77 ALA A C 1
ATOM 742 O O . ALA A 1 101 ? 22.206 94.188 -39.467 1.00 38.22 77 ALA A O 1
ATOM 744 N N . LEU A 1 102 ? 21.967 96.271 -40.263 1.00 38.29 78 LEU A N 1
ATOM 745 C CA . LEU A 1 102 ? 22.950 96.830 -39.337 1.00 40.08 78 LEU A CA 1
ATOM 746 C C . LEU A 1 102 ? 22.548 96.629 -37.879 1.00 38.02 78 LEU A C 1
ATOM 747 O O . LEU A 1 102 ? 23.388 96.357 -37.021 1.00 38.95 78 LEU A O 1
ATOM 752 N N . LEU A 1 103 ? 21.259 96.771 -37.610 1.00 36.55 79 LEU A N 1
ATOM 753 C CA . LEU A 1 103 ? 20.722 96.570 -36.276 1.00 35.57 79 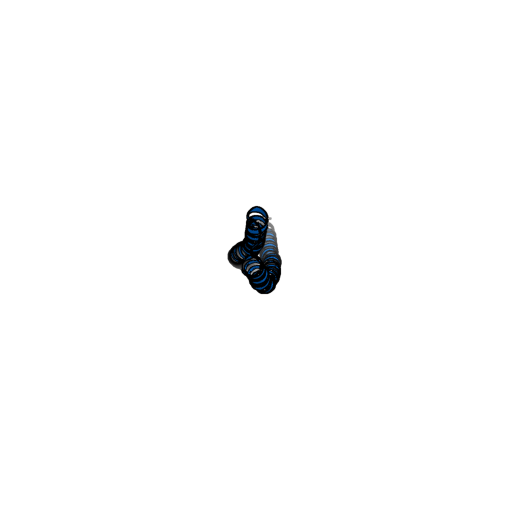LEU A CA 1
ATOM 754 C C . LEU A 1 103 ? 20.944 95.124 -35.844 1.00 34.69 79 LEU A C 1
ATOM 755 O O . LEU A 1 103 ? 21.310 94.859 -34.706 1.00 35.39 79 LEU A O 1
ATOM 760 N N . ARG A 1 104 ? 20.709 94.197 -36.759 1.00 34.10 80 ARG A N 1
ATOM 761 C CA . ARG A 1 104 ? 20.904 92.787 -36.486 1.00 34.77 80 ARG A CA 1
ATOM 7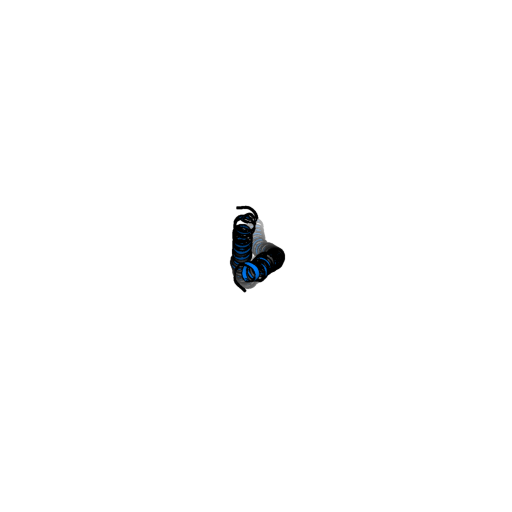62 C C . ARG A 1 104 ? 22.379 92.391 -36.366 1.00 36.39 80 ARG A C 1
ATOM 763 O O . ARG A 1 104 ? 22.717 91.490 -35.591 1.00 36.26 80 ARG A O 1
ATOM 771 N N . GLU A 1 105 ? 23.244 93.025 -37.152 1.00 38.70 81 GLU A N 1
ATOM 772 C CA . GLU A 1 105 ? 24.670 92.725 -37.079 1.00 42.68 81 GLU A CA 1
ATOM 773 C C . GLU A 1 105 ? 25.208 93.108 -35.718 1.00 41.50 81 GLU A C 1
ATOM 774 O O . GLU A 1 105 ? 26.068 92.435 -35.165 1.00 42.28 81 GLU A O 1
ATOM 780 N N . ARG A 1 106 ? 24.712 94.222 -35.202 1.00 40.43 82 ARG A N 1
ATOM 781 C CA . ARG A 1 106 ? 25.148 94.724 -33.919 1.00 40.12 82 ARG A CA 1
ATOM 782 C C . ARG A 1 106 ? 24.747 93.759 -32.823 1.00 37.67 82 ARG A C 1
ATOM 783 O O . ARG A 1 106 ? 25.479 93.552 -31.878 1.00 38.05 82 ARG A O 1
ATOM 791 N N . GLU A 1 107 ? 23.585 93.146 -32.966 1.00 36.41 83 GLU A N 1
ATOM 792 C CA . GLU A 1 107 ? 23.136 92.191 -31.978 1.00 35.49 83 GLU A CA 1
ATOM 793 C C . GLU A 1 107 ? 23.987 90.958 -32.107 1.00 34.87 83 GLU A C 1
ATOM 794 O O . GLU A 1 107 ? 24.361 90.364 -31.112 1.00 36.50 83 GLU A O 1
ATOM 800 N N . ALA A 1 108 ? 24.313 90.585 -33.337 1.00 35.21 84 ALA A N 1
ATOM 801 C CA . ALA A 1 108 ? 25.145 89.411 -33.574 1.00 36.47 84 ALA A CA 1
ATOM 802 C C . ALA A 1 108 ? 26.495 89.606 -32.902 1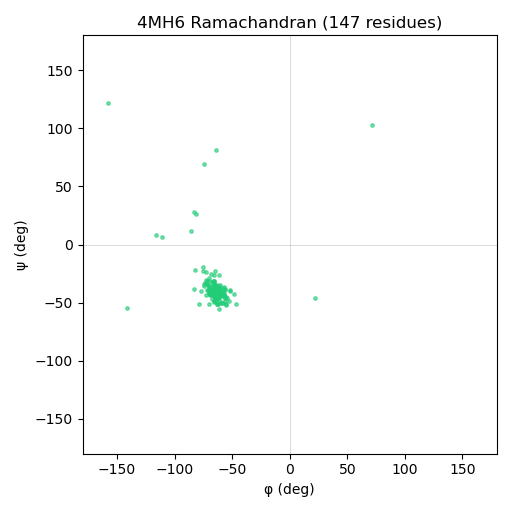.00 36.56 84 ALA A C 1
ATOM 803 O O . ALA A 1 108 ? 27.009 88.689 -32.288 1.00 35.81 84 ALA A O 1
ATOM 805 N N . GLU A 1 109 ? 27.044 90.815 -33.024 1.00 38.50 85 GLU A N 1
ATOM 806 C CA . GLU A 1 109 ? 28.325 91.177 -32.400 1.00 41.77 85 GLU A CA 1
ATOM 807 C C . GLU A 1 109 ? 28.237 91.058 -30.880 1.00 38.32 85 GLU A C 1
ATOM 808 O O . GLU A 1 109 ? 29.155 90.546 -30.238 1.00 38.27 85 GLU A O 1
ATOM 814 N N . LEU A 1 110 ? 27.120 91.523 -30.325 1.00 35.16 86 LEU A N 1
ATOM 815 C CA . LEU A 1 110 ? 26.894 91.477 -28.889 1.00 33.76 86 LEU A CA 1
ATOM 816 C C . LEU A 1 110 ? 26.740 90.030 -28.383 1.00 33.68 86 LEU A C 1
ATOM 817 O O . LEU A 1 110 ? 27.248 89.699 -27.292 1.00 32.91 86 LEU A O 1
ATOM 822 N N . LYS A 1 111 ? 26.043 89.180 -29.150 1.00 34.36 87 LYS A N 1
ATOM 823 C CA . LYS A 1 111 ? 25.888 87.777 -28.773 1.00 36.72 87 LYS A CA 1
ATOM 824 C C . LYS A 1 111 ? 27.220 87.056 -28.912 1.00 39.36 87 LYS A C 1
ATOM 825 O O . LYS A 1 111 ? 27.491 86.089 -28.207 1.00 41.81 87 LYS A O 1
ATOM 831 N N . GLN A 1 112 ? 28.026 87.509 -29.870 1.00 41.30 88 GLN A N 1
ATOM 832 C CA . GLN A 1 112 ? 29.332 86.933 -30.141 1.00 43.61 88 GLN A CA 1
ATOM 833 C C . GLN A 1 112 ? 30.247 87.210 -28.951 1.00 41.56 88 GLN A C 1
ATOM 834 O O . GLN A 1 112 ? 30.986 86.340 -28.526 1.00 41.36 88 GLN A O 1
ATOM 840 N N . ARG A 1 113 ? 30.195 88.435 -28.440 1.00 40.12 89 ARG A N 1
ATOM 841 C CA . ARG A 1 113 ? 30.962 88.835 -27.271 1.00 41.17 89 ARG A CA 1
ATOM 842 C C . ARG A 1 113 ? 30.617 87.909 -26.077 1.00 37.72 89 ARG A C 1
ATOM 843 O O . ARG A 1 113 ? 31.515 87.468 -25.359 1.00 38.54 89 ARG A O 1
ATOM 851 N N . VAL A 1 114 ? 29.332 87.608 -25.869 1.00 33.84 90 VAL A N 1
ATOM 852 C CA . VAL A 1 114 ? 28.929 86.730 -24.747 1.00 32.48 90 VAL A CA 1
ATOM 853 C C . VAL A 1 114 ? 29.533 85.345 -24.892 1.00 32.92 90 VAL A C 1
ATOM 854 O O . VAL A 1 114 ? 30.047 84.777 -23.933 1.00 33.13 90 VAL A O 1
ATOM 858 N N . ALA A 1 115 ? 29.447 84.801 -26.094 1.00 34.11 91 ALA A N 1
ATOM 859 C CA . ALA A 1 115 ? 29.997 83.499 -26.380 1.00 36.41 91 ALA A CA 1
ATOM 860 C C . ALA A 1 115 ? 31.508 83.505 -26.075 1.00 37.18 91 ALA A C 1
ATOM 861 O O . ALA A 1 115 ? 32.018 82.620 -25.366 1.00 37.13 91 ALA A O 1
ATOM 863 N N . GLU A 1 116 ? 32.202 84.517 -26.611 1.00 37.99 92 GLU A N 1
ATOM 864 C CA . GLU A 1 116 ? 33.652 84.676 -26.428 1.00 40.45 92 GLU A CA 1
ATOM 865 C C . GLU A 1 116 ? 34.025 84.765 -24.961 1.00 38.03 92 GLU A C 1
ATOM 866 O O . GLU A 1 116 ? 34.990 84.114 -24.538 1.00 39.05 92 GLU A O 1
ATOM 872 N N . VAL A 1 117 ? 33.252 85.543 -24.190 1.00 34.39 93 VAL A N 1
ATOM 873 C CA . VAL A 1 117 ? 33.506 85.695 -22.760 1.00 32.66 93 VAL A CA 1
ATOM 874 C C . VAL A 1 117 ? 33.183 84.399 -22.016 1.00 32.25 93 VAL A C 1
ATOM 875 O O . VAL A 1 117 ? 33.875 84.058 -21.039 1.00 33.57 93 VAL A O 1
ATOM 879 N N . LYS A 1 118 ? 32.145 83.673 -22.445 1.00 30.90 94 LYS A N 1
ATOM 880 C CA . LYS A 1 118 ? 31.854 82.387 -21.798 1.00 31.08 94 LYS A CA 1
ATOM 881 C C . LYS A 1 118 ? 32.983 81.395 -21.995 1.00 31.31 94 LYS A C 1
ATOM 882 O O . LYS A 1 118 ? 33.307 80.651 -21.088 1.00 31.88 94 LYS A O 1
ATOM 888 N N . VAL A 1 119 ? 33.563 81.371 -23.185 1.00 31.70 95 VAL A N 1
ATOM 889 C CA . VAL A 1 119 ? 34.674 80.466 -23.451 1.00 33.87 95 VAL A CA 1
ATOM 890 C C . VAL A 1 119 ? 35.856 80.878 -22.567 1.00 32.30 95 VAL A C 1
ATOM 891 O O . VAL A 1 119 ? 36.569 80.044 -22.004 1.00 32.92 95 VAL A O 1
ATOM 895 N N . THR A 1 120 ? 36.045 82.183 -22.454 1.00 30.70 96 THR A N 1
ATOM 896 C CA . THR A 1 120 ? 37.134 82.724 -21.697 1.00 30.77 96 THR A CA 1
ATOM 897 C C . THR A 1 120 ? 36.999 82.306 -20.260 1.00 29.44 96 THR A C 1
ATOM 898 O O . THR A 1 120 ? 37.978 81.965 -19.612 1.00 30.23 96 THR A O 1
ATOM 902 N N . LEU A 1 121 ? 35.771 82.303 -19.774 1.00 28.43 97 LEU A N 1
ATOM 903 C CA . LEU A 1 121 ? 35.510 81.942 -18.415 1.00 28.29 97 LEU A CA 1
ATOM 904 C C . LEU A 1 121 ? 35.761 80.459 -18.175 1.00 30.33 97 LEU A C 1
ATOM 905 O O . LEU A 1 121 ? 36.332 80.106 -17.141 1.00 30.93 97 LEU A O 1
ATOM 910 N N . GLU A 1 122 ? 35.374 79.572 -19.097 1.00 33.54 98 GLU A N 1
ATOM 911 C CA . GLU A 1 122 ? 35.642 78.159 -18.829 1.00 37.43 98 GLU A CA 1
ATOM 912 C C . GLU A 1 122 ? 37.147 77.896 -18.927 1.00 36.04 98 GLU A C 1
ATOM 913 O O . GLU A 1 122 ? 37.687 77.005 -18.240 1.00 36.79 98 GLU A O 1
ATOM 919 N N . GLN A 1 123 ? 37.825 78.684 -19.754 1.00 33.89 99 GLN A N 1
ATOM 920 C CA . GLN A 1 123 ? 39.273 78.579 -19.858 1.00 34.63 99 GLN A CA 1
ATOM 921 C C . GLN A 1 123 ? 39.984 79.065 -18.586 1.00 31.70 99 GLN A C 1
ATOM 922 O O . GLN A 1 123 ? 40.989 78.459 -18.155 1.00 33.18 99 GLN A O 1
ATOM 928 N N . GLU A 1 124 ? 39.474 80.137 -17.972 1.00 28.18 100 GLU A N 1
ATOM 929 C CA . GLU A 1 124 ? 40.084 80.664 -16.740 1.00 26.73 100 GLU A CA 1
ATOM 930 C C . GLU A 1 124 ? 39.832 79.686 -15.604 1.00 25.25 100 GLU A C 1
ATOM 931 O O . GLU A 1 124 ? 40.701 79.462 -14.744 1.00 25.46 100 GLU A O 1
ATOM 937 N N . ARG A 1 125 ? 38.635 79.108 -15.587 1.00 24.30 101 ARG A N 1
ATOM 938 C CA . ARG A 1 125 ? 38.308 78.114 -14.562 1.00 24.36 101 ARG A CA 1
ATOM 939 C C . ARG A 1 125 ? 39.171 76.856 -14.736 1.00 25.68 101 ARG A C 1
ATOM 940 O O . ARG A 1 125 ? 39.541 76.197 -13.779 1.00 25.81 101 ARG A O 1
ATOM 948 N N . THR A 1 126 ? 39.476 76.532 -15.989 1.00 27.30 102 THR A N 1
ATOM 949 C CA . THR A 1 126 ? 40.297 75.376 -16.264 1.00 30.19 102 THR A CA 1
ATOM 950 C C . THR A 1 126 ? 41.710 75.672 -15.752 1.00 29.68 102 THR A C 1
ATOM 951 O O . THR A 1 126 ? 42.354 74.787 -15.161 1.00 30.88 102 THR A O 1
ATOM 955 N N . LEU A 1 127 ? 42.197 76.896 -15.997 1.00 28.77 103 LEU A N 1
ATOM 956 C CA . LEU A 1 127 ? 43.527 77.263 -15.501 1.00 29.58 103 LEU A CA 1
ATOM 957 C C . LEU A 1 127 ? 43.540 77.286 -13.982 1.00 27.30 103 LEU A C 1
ATOM 958 O O . LEU A 1 127 ? 44.505 76.880 -13.368 1.00 28.10 103 LEU A O 1
ATOM 963 N N . LEU A 1 128 ? 42.474 77.780 -13.383 1.00 25.30 104 LEU A N 1
ATOM 964 C CA . LEU A 1 128 ? 42.422 77.790 -11.953 1.00 24.58 104 LEU A CA 1
ATOM 965 C C . LEU A 1 128 ? 42.612 76.380 -11.468 1.00 25.45 104 LEU A C 1
ATOM 966 O O . LEU A 1 128 ? 43.403 76.119 -10.557 1.00 25.63 104 LEU A O 1
ATOM 971 N N . LYS A 1 129 ? 41.906 75.461 -12.103 1.00 27.13 105 LYS A N 1
ATOM 972 C CA . LYS A 1 129 ? 41.971 74.049 -11.742 1.00 29.51 105 LYS A CA 1
ATOM 973 C C . LYS A 1 129 ? 43.410 73.525 -11.825 1.00 31.14 105 LYS A C 1
ATOM 974 O O . LYS A 1 129 ? 43.861 72.826 -10.910 1.00 31.47 105 LYS A O 1
ATOM 980 N N . GLN A 1 130 ? 44.141 73.898 -12.883 1.00 33.10 106 GLN A N 1
ATOM 981 C CA . GLN A 1 130 ? 45.549 73.471 -13.031 1.00 36.40 106 GLN A CA 1
ATOM 982 C C . GLN A 1 130 ? 46.429 74.084 -11.943 1.00 34.95 106 GLN A C 1
ATOM 983 O O . GLN A 1 130 ? 47.315 73.423 -11.412 1.00 36.12 106 GLN A O 1
ATOM 989 N N . LYS A 1 131 ? 46.200 75.363 -11.655 1.00 33.44 107 LYS A N 1
ATOM 990 C CA . LYS A 1 131 ? 46.913 76.080 -10.597 1.00 33.41 107 LYS A CA 1
ATOM 991 C C . LYS A 1 131 ? 46.706 75.415 -9.244 1.00 31.49 107 LYS A C 1
ATOM 992 O O . LYS A 1 131 ? 47.632 75.322 -8.436 1.00 31.75 107 LYS A O 1
ATOM 998 N N . GLN A 1 132 ? 45.490 74.956 -9.001 1.00 30.28 108 GLN A N 1
ATOM 999 C CA . GLN A 1 132 ? 45.177 74.267 -7.750 1.00 30.29 108 GLN A CA 1
ATOM 1000 C C . GLN A 1 132 ? 45.894 72.938 -7.691 1.00 32.18 108 GLN A C 1
ATOM 1001 O O . GLN A 1 132 ? 46.307 72.504 -6.647 1.00 31.40 108 GLN A O 1
ATOM 1007 N N . GLN A 1 133 ? 46.006 72.283 -8.836 1.00 35.75 109 GLN A N 1
ATOM 1008 C CA . GLN A 1 133 ? 46.698 71.026 -8.890 1.00 40.00 109 GLN A CA 1
ATOM 1009 C C . GLN A 1 133 ? 48.185 71.240 -8.564 1.00 39.79 109 GLN A C 1
ATOM 1010 O O . GLN A 1 133 ? 48.777 70.457 -7.827 1.00 40.04 109 GLN A O 1
ATOM 1016 N N . GLU A 1 134 ? 48.766 72.309 -9.096 1.00 39.93 110 GLU A N 1
ATOM 1017 C CA . GLU A 1 134 ? 50.159 72.631 -8.850 1.00 42.16 110 GLU A CA 1
ATOM 1018 C C . GLU A 1 134 ? 50.389 73.033 -7.395 1.00 39.69 110 GLU A C 1
ATOM 1019 O O . GLU A 1 134 ? 51.390 72.676 -6.791 1.00 39.77 110 GLU A O 1
ATOM 1025 N N . ALA A 1 135 ? 49.446 73.782 -6.840 1.00 28.44 111 ALA A N 1
ATOM 1026 C CA . ALA A 1 135 ? 49.541 74.203 -5.449 1.00 28.52 111 ALA A CA 1
ATOM 1027 C C . ALA A 1 135 ? 49.496 72.990 -4.552 1.00 28.48 111 ALA A C 1
ATOM 1028 O O . ALA A 1 135 ? 50.256 72.904 -3.605 1.00 29.50 111 ALA A O 1
ATOM 1030 N N A LEU A 1 136 ? 48.596 72.053 -4.839 0.50 30.19 112 LEU A N 1
ATOM 1031 N N B LEU A 1 136 ? 48.606 72.051 -4.853 0.50 30.30 112 LEU A N 1
ATOM 1032 C CA A LEU A 1 136 ? 48.492 70.825 -4.051 0.50 31.82 112 LEU A CA 1
ATOM 1033 C CA B LEU A 1 136 ? 48.500 70.833 -4.068 0.50 32.01 112 LEU A CA 1
ATOM 1034 C C A LEU A 1 136 ? 49.818 70.052 -4.101 0.50 30.78 112 LEU A C 1
ATOM 1035 C C B LEU A 1 136 ? 49.827 70.071 -4.102 0.50 30.87 112 LEU A C 1
ATOM 1036 O O A LEU A 1 136 ? 50.340 69.624 -3.066 0.50 30.16 112 LEU A O 1
ATOM 1037 O O B LEU A 1 136 ? 50.357 69.667 -3.061 0.50 30.16 112 LEU A O 1
ATOM 1046 N N . GLN A 1 137 ? 50.369 69.901 -5.304 1.00 31.14 113 GLN A N 1
ATOM 1047 C CA . GLN A 1 137 ? 51.626 69.190 -5.478 1.00 33.07 113 GLN A CA 1
ATOM 1048 C C . GLN A 1 137 ? 52.790 69.915 -4.774 1.00 30.34 113 GLN A C 1
ATOM 1049 O O . GLN A 1 137 ? 53.645 69.276 -4.162 1.00 30.22 113 GLN A O 1
ATOM 1055 N N . ALA A 1 138 ? 52.805 71.243 -4.843 1.00 28.85 114 ALA A N 1
ATOM 1056 C CA . ALA A 1 138 ? 53.850 72.017 -4.199 1.00 27.91 114 ALA A CA 1
ATOM 1057 C C . ALA A 1 138 ? 53.764 71.794 -2.706 1.00 28.56 114 ALA A C 1
ATOM 1058 O O . ALA A 1 138 ? 54.787 71.719 -2.012 1.00 28.92 114 ALA A O 1
ATOM 1060 N N . HIS A 1 139 ? 52.538 71.690 -2.198 1.00 30.13 115 HIS A N 1
ATOM 1061 C CA . HIS A 1 139 ? 52.368 71.457 -0.765 1.00 30.85 115 HIS A CA 1
ATOM 1062 C C . HIS A 1 139 ? 52.753 70.039 -0.371 1.00 32.08 115 HIS A C 1
ATOM 1063 O O . HIS A 1 139 ? 53.352 69.854 0.678 1.00 31.25 115 HIS A O 1
ATOM 1070 N N . LYS A 1 140 ? 52.423 69.046 -1.201 1.00 34.54 116 LYS A N 1
ATOM 1071 C CA . LYS A 1 140 ? 52.785 67.666 -0.875 1.00 38.41 116 LYS A CA 1
ATOM 1072 C C . LYS A 1 140 ? 54.292 67.536 -0.828 1.00 35.45 116 LYS A C 1
ATOM 1073 O O . LYS A 1 140 ? 54.838 66.821 -0.000 1.00 34.57 116 LYS A O 1
ATOM 1079 N N . THR A 1 141 ? 54.956 68.268 -1.712 1.00 34.00 117 THR A N 1
ATOM 1080 C CA . THR A 1 141 ? 56.410 68.248 -1.808 1.00 33.54 117 THR A CA 1
ATOM 1081 C C . THR A 1 141 ? 57.055 68.935 -0.591 1.00 32.10 117 THR A C 1
ATOM 1082 O O . THR A 1 141 ? 58.032 68.450 -0.049 1.00 29.88 117 THR A O 1
ATOM 1086 N N . LYS A 1 142 ? 56.491 70.067 -0.178 1.00 33.50 118 LYS A N 1
ATOM 1087 C CA . LYS A 1 142 ? 56.964 70.784 0.994 1.00 35.18 118 LYS A CA 1
ATOM 1088 C C . LYS A 1 142 ? 56.904 69.869 2.206 1.00 36.50 118 LYS A C 1
ATOM 1089 O O . LYS A 1 142 ? 57.877 69.755 2.935 1.00 37.45 118 LYS A O 1
ATOM 1095 N N . GLU A 1 143 ? 55.748 69.231 2.426 1.00 41.21 119 GLU A N 1
ATOM 1096 C CA . GLU A 1 143 ? 55.565 68.350 3.584 1.00 46.75 119 GLU A CA 1
ATOM 1097 C C . GLU A 1 143 ? 56.561 67.204 3.549 1.00 43.05 119 GLU A C 1
ATOM 1098 O O . GLU A 1 143 ? 57.045 66.759 4.580 1.00 41.89 119 GLU A O 1
ATOM 1104 N N . LYS A 1 144 ? 56.865 66.745 2.344 1.00 40.56 120 LYS A N 1
ATOM 1105 C CA . LYS A 1 144 ? 57.783 65.665 2.154 1.00 41.81 120 LYS A CA 1
ATOM 1106 C C . LYS A 1 144 ? 59.143 66.111 2.672 1.00 38.20 120 LYS A C 1
ATOM 1107 O O . LYS A 1 144 ? 59.840 65.355 3.359 1.00 38.89 120 LYS A O 1
ATOM 1113 N N . PHE A 1 145 ? 59.508 67.355 2.369 1.00 33.94 121 PHE A N 1
ATOM 1114 C CA . PHE A 1 145 ? 60.785 67.894 2.820 1.00 32.36 121 PHE A CA 1
ATOM 1115 C C . PHE A 1 145 ? 60.795 68.262 4.290 1.00 31.17 121 PHE A C 1
ATOM 1116 O O . PHE A 1 145 ? 61.864 68.311 4.910 1.00 34.03 121 PHE A O 1
ATOM 1124 N N . VAL A 1 146 ? 59.618 68.509 4.844 1.00 30.31 122 VAL A N 1
ATOM 1125 C CA . VAL A 1 146 ? 59.480 68.744 6.279 1.00 30.82 122 VAL A CA 1
ATOM 1126 C C . VAL A 1 146 ? 59.846 67.420 7.011 1.00 33.13 122 VAL A C 1
ATOM 1127 O O . VAL A 1 146 ? 60.567 67.429 8.007 1.00 32.60 122 VAL A O 1
ATOM 1131 N N . GLN A 1 147 ? 59.349 66.294 6.490 1.00 36.26 123 GLN A N 1
ATOM 1132 C CA . GLN A 1 147 ? 59.621 64.977 7.055 1.00 41.44 123 GLN A CA 1
ATOM 1133 C C . GLN A 1 147 ? 61.102 64.658 6.967 1.00 40.81 123 GLN A C 1
ATOM 1134 O O . GLN A 1 147 ? 61.714 64.262 7.956 1.00 42.10 123 GLN A O 1
ATOM 1140 N N . LEU A 1 148 ? 61.668 64.811 5.769 1.00 40.87 124 LEU A N 1
ATOM 1141 C CA . LEU A 1 148 ? 63.099 64.571 5.556 1.00 40.92 124 LEU A CA 1
ATOM 1142 C C . LEU A 1 148 ? 63.907 65.349 6.572 1.00 38.02 124 LEU A C 1
ATOM 1143 O O . LEU A 1 148 ? 64.903 64.853 7.094 1.00 41.37 124 LEU A O 1
ATOM 1148 N N . GLN A 1 149 ? 63.472 66.565 6.861 1.00 34.15 125 GLN A N 1
ATOM 1149 C CA . GLN A 1 149 ? 64.182 67.373 7.813 1.00 33.65 125 GLN A CA 1
ATOM 1150 C C . GLN A 1 149 ? 64.078 66.820 9.233 1.00 36.34 125 GLN A C 1
ATOM 1151 O O . GLN A 1 149 ? 65.068 66.808 9.977 1.00 37.49 125 GLN A O 1
ATOM 1157 N N . GLN A 1 150 ? 62.877 66.392 9.617 1.00 39.00 126 GLN A N 1
ATOM 1158 C CA . GLN A 1 150 ? 62.671 65.837 10.942 1.00 43.11 126 GLN A CA 1
ATOM 1159 C C . GLN A 1 150 ? 63.487 64.562 11.093 1.00 43.50 126 GLN A C 1
ATOM 1160 O O . GLN A 1 150 ? 64.016 64.286 12.162 1.00 42.59 126 GLN A O 1
ATOM 1166 N N . GLN A 1 151 ? 63.593 63.803 10.006 1.00 43.83 127 GLN A N 1
ATOM 1167 C CA . GLN A 1 151 ? 64.373 62.576 10.000 1.00 49.08 127 GLN A CA 1
ATOM 1168 C C . GLN A 1 151 ? 65.856 62.863 10.100 1.00 47.75 127 GLN A C 1
ATOM 1169 O O . GLN A 1 151 ? 66.572 62.205 10.860 1.00 49.73 127 GLN A O 1
ATOM 1175 N N . GLU A 1 152 ? 66.317 63.860 9.353 1.00 45.70 128 GLU A N 1
ATOM 1176 C CA . GLU A 1 152 ? 67.736 64.201 9.351 1.00 47.35 128 GLU A CA 1
ATOM 1177 C C . GLU A 1 152 ? 68.144 64.658 10.743 1.00 47.15 128 GLU A C 1
ATOM 1178 O O . GLU A 1 152 ? 69.244 64.346 11.209 1.00 52.38 128 GLU A O 1
ATOM 1184 N N . ILE A 1 153 ? 67.251 65.396 11.400 1.00 43.92 129 ILE A N 1
ATOM 1185 C CA . ILE A 1 153 ? 67.491 65.875 12.754 1.00 43.89 129 ILE A CA 1
ATOM 1186 C C . ILE A 1 153 ? 67.417 64.712 13.749 1.00 44.38 129 ILE A C 1
ATOM 1187 O O . ILE A 1 153 ? 68.134 64.696 14.744 1.00 45.55 129 ILE A O 1
ATOM 1192 N N . ALA A 1 154 ? 66.548 63.744 13.483 1.00 44.30 130 ALA A N 1
ATOM 1193 C CA . ALA A 1 154 ? 66.418 62.586 14.360 1.00 47.42 130 ALA A CA 1
ATOM 1194 C C . ALA A 1 154 ? 67.718 61.776 14.322 1.00 49.87 130 ALA A C 1
ATOM 1195 O O . ALA A 1 154 ? 68.209 61.353 15.362 1.00 50.06 130 ALA A O 1
ATOM 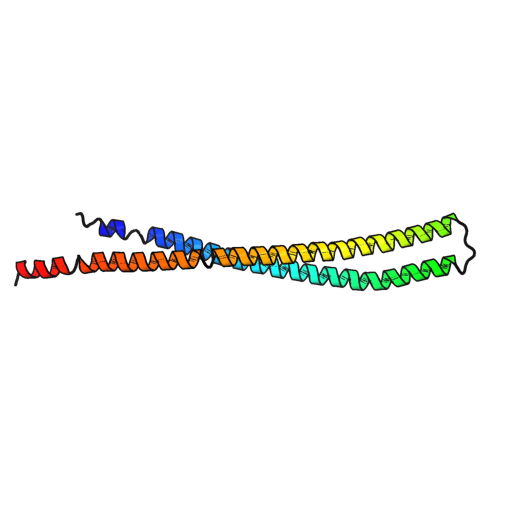1197 N N . GLU A 1 155 ? 68.265 61.571 13.116 1.00 51.16 131 GLU A N 1
ATOM 1198 C CA . GLU A 1 155 ? 69.522 60.837 12.947 1.00 53.42 131 GLU A CA 1
ATOM 1199 C C . GLU A 1 155 ? 70.636 61.571 13.656 1.00 51.44 131 GLU A C 1
ATOM 1200 O O . GLU A 1 155 ? 71.373 60.989 14.419 1.00 53.41 131 GLU A O 1
ATOM 1206 N N . GLN A 1 156 ? 70.765 62.860 13.377 1.00 50.32 132 GLN A N 1
ATOM 1207 C CA . GLN A 1 156 ? 71.806 63.656 13.993 1.00 53.46 132 GLN A CA 1
ATOM 1208 C C . GLN A 1 156 ? 71.696 63.591 15.507 1.00 55.41 132 GLN A C 1
ATOM 1209 O O . GLN A 1 156 ? 72.691 63.447 16.203 1.00 55.17 132 GLN A O 1
ATOM 1215 N N . SER A 1 157 ? 70.467 63.707 15.997 1.00 59.20 133 SER A N 1
ATOM 1216 C CA . SER A 1 157 ? 70.173 63.677 17.425 1.00 61.88 133 SER A CA 1
ATOM 1217 C C . SER A 1 157 ? 70.531 62.336 18.065 1.00 63.36 133 SER A C 1
ATOM 1218 O O . SER A 1 157 ? 71.157 62.288 19.122 1.00 64.81 133 SER A O 1
ATOM 1221 N N . ARG A 1 158 ? 70.115 61.260 17.403 1.00 75.08 134 ARG A N 1
ATOM 1222 C CA . ARG A 1 158 ? 70.348 59.879 17.838 1.00 75.07 134 ARG A CA 1
ATOM 1223 C C . ARG A 1 158 ? 71.844 59.608 17.892 1.00 73.23 134 ARG A C 1
ATOM 1224 O O . ARG A 1 158 ? 72.330 58.900 18.767 1.00 70.62 134 ARG A O 1
ATOM 1232 N N . GLN A 1 159 ? 72.557 60.210 16.945 1.00 76.19 135 GLN A N 1
ATOM 1233 C CA . GLN A 1 159 ? 74.004 60.094 16.820 1.00 78.01 135 GLN A CA 1
ATOM 1234 C C . GLN A 1 159 ? 74.644 60.780 18.017 1.00 74.08 135 GLN A C 1
ATOM 1235 O O . GLN A 1 159 ? 75.403 60.166 18.747 1.00 73.62 135 GLN A O 1
ATOM 1241 N N A GLN A 1 160 ? 74.311 62.060 18.200 0.50 73.44 136 GLN A N 1
ATOM 1242 N N B GLN A 1 160 ? 74.328 62.060 18.208 0.50 74.27 136 GLN A N 1
ATOM 1243 C CA A GLN A 1 160 ? 74.832 62.882 19.293 0.50 73.63 136 GLN A CA 1
ATOM 1244 C CA B GLN A 1 160 ? 74.889 62.838 19.309 0.50 74.98 136 GLN A CA 1
ATOM 1245 C C A GLN A 1 160 ? 74.594 62.277 20.685 0.50 74.77 136 GLN A C 1
ATOM 1246 C C B GLN A 1 160 ? 74.627 62.225 20.686 0.50 75.52 136 GLN A C 1
ATOM 1247 O O A GLN A 1 160 ? 75.399 62.487 21.587 0.50 75.72 136 GLN A O 1
ATOM 1248 O O B GLN A 1 160 ? 75.449 62.377 21.585 0.50 76.37 136 GLN A O 1
ATOM 1259 N N . GLN A 1 161 ? 73.496 61.541 20.859 1.00 76.87 137 GLN A N 1
ATOM 1260 C CA . GLN A 1 161 ? 73.198 60.907 22.157 1.00 82.49 137 GLN A CA 1
ATOM 1261 C C . GLN A 1 161 ? 74.120 59.721 22.384 1.00 81.14 137 GLN A C 1
ATOM 1262 O O . GLN A 1 161 ? 74.712 59.583 23.447 1.00 86.59 137 GLN A O 1
ATOM 1268 N N . TYR A 1 162 ? 74.209 58.858 21.380 1.00 80.26 138 TYR A N 1
ATOM 1269 C CA . TYR A 1 162 ? 75.075 57.687 21.424 1.00 82.03 138 TYR A CA 1
ATOM 1270 C C . TYR A 1 162 ? 76.511 58.072 21.800 1.00 78.73 138 TYR A C 1
ATOM 1271 O O . TYR A 1 162 ? 77.154 57.364 22.570 1.00 73.80 138 TYR A O 1
ATOM 1280 N N . GLN A 1 163 ? 77.002 59.193 21.265 1.00 78.65 139 GLN A N 1
ATOM 1281 C CA . GLN A 1 163 ? 78.350 59.663 21.578 1.00 80.71 139 GLN A CA 1
ATOM 1282 C C . GLN A 1 163 ? 78.405 59.969 23.064 1.00 81.68 139 GLN A C 1
ATOM 1283 O O . GLN A 1 163 ? 79.288 59.491 23.773 1.00 86.74 139 GLN A O 1
ATOM 1289 N N . GLU A 1 164 ? 77.443 60.763 23.525 1.00 83.27 140 GLU A N 1
ATOM 1290 C CA . GLU A 1 164 ? 77.352 61.157 24.927 1.00 86.85 140 GLU A CA 1
ATOM 1291 C C . GLU A 1 164 ? 77.287 59.974 25.889 1.00 87.52 140 GLU A C 1
ATOM 1292 O O . GLU A 1 164 ? 77.893 60.019 26.959 1.00 90.32 140 GLU A O 1
ATOM 1298 N N . GLU A 1 165 ? 76.561 58.922 25.517 1.00 86.72 141 GLU A N 1
ATOM 1299 C CA . GLU A 1 165 ? 76.467 57.728 26.364 1.00 91.86 141 GLU A CA 1
ATOM 1300 C C . GLU A 1 165 ? 77.829 57.025 26.475 1.00 93.57 141 GLU A C 1
ATOM 1301 O O . GLU A 1 165 ? 78.096 56.325 27.457 1.00 95.00 141 GLU A O 1
ATOM 1307 N N . LEU A 1 166 ? 78.675 57.207 25.460 1.00 94.46 142 LEU A N 1
ATOM 1308 C CA . LEU A 1 166 ? 80.021 56.640 25.465 1.00 94.53 142 LEU A CA 1
ATOM 1309 C C . LEU A 1 166 ? 80.937 57.566 26.252 1.00 98.32 142 LEU A C 1
ATOM 1310 O O . LEU A 1 166 ? 81.816 57.096 26.977 1.00 101.59 142 LEU A O 1
ATOM 1315 N N . GLU A 1 167 ? 80.736 58.878 26.109 1.00 102.02 143 GLU A N 1
ATOM 1316 C CA . GLU A 1 167 ? 81.551 59.855 26.840 1.00 110.26 143 GLU A CA 1
ATOM 1317 C C . GLU A 1 167 ? 81.385 59.686 28.354 1.00 113.81 143 GLU A C 1
ATOM 1318 O O . GLU A 1 167 ? 82.283 60.044 29.117 1.00 117.19 143 GLU A O 1
ATOM 1324 N N . GLN A 1 168 ? 80.242 59.148 28.785 1.00 115.08 144 GLN A N 1
ATOM 1325 C CA . GLN A 1 168 ? 80.024 58.888 30.210 1.00 121.26 144 GLN A CA 1
ATOM 1326 C C . GLN A 1 168 ? 81.006 57.826 30.691 1.00 125.79 144 GLN A C 1
ATOM 1327 O O . GLN A 1 168 ? 81.301 57.743 31.884 1.00 134.14 144 GLN A O 1
ATOM 1333 N N . GLU A 1 169 ? 81.509 57.016 29.756 1.00 124.52 145 GLU A N 1
ATOM 1334 C CA . GLU A 1 169 ? 82.492 55.980 30.082 1.00 122.38 145 GLU A CA 1
ATOM 1335 C C . GLU A 1 169 ? 83.924 56.544 30.068 1.00 117.89 145 GLU A C 1
ATOM 1336 O O . GLU A 1 169 ? 84.903 55.795 30.088 1.00 113.50 145 GLU A O 1
ATOM 1342 N N . GLU A 1 170 ? 84.017 57.874 30.010 1.00 118.66 146 GLU A N 1
ATOM 1343 C CA . GLU A 1 170 ? 85.281 58.594 30.097 1.00 122.05 146 GLU A CA 1
ATOM 1344 C C . GLU A 1 170 ? 85.297 59.343 31.434 1.00 130.37 146 GLU A C 1
ATOM 1345 O O . GLU A 1 170 ? 86.196 60.138 31.698 1.00 137.14 146 GLU A O 1
ATOM 1351 N N . PHE A 1 171 ? 84.278 59.097 32.260 1.00 135.86 147 PHE A N 1
ATOM 1352 C CA . PHE A 1 171 ? 84.187 59.700 33.592 1.00 146.23 147 PHE A CA 1
ATOM 1353 C C . PHE A 1 171 ? 83.626 58.691 34.600 1.00 144.50 147 PHE A C 1
ATOM 1354 O O . PHE A 1 171 ? 84.244 58.440 35.636 1.00 156.12 147 PHE A O 1
ATOM 1362 N N . ARG A 1 172 ? 82.460 58.116 34.301 1.00 138.50 148 ARG A N 1
ATOM 1363 C CA . ARG A 1 172 ? 81.830 57.154 35.210 1.00 134.38 148 ARG A CA 1
ATOM 1364 C C . ARG A 1 172 ? 80.796 56.280 34.505 1.00 129.55 148 ARG A C 1
ATOM 1365 O O . ARG A 1 172 ? 80.885 55.052 34.535 1.00 119.60 148 ARG A O 1
#

Radius of gyration: 34.84 Å; Cα contacts (8 Å, |Δi|>4): 80; chains: 1; bounding box: 83×48×89 Å

Nearest PDB structures (foldseek):
  4mh6-assembly1_A  TM=1.006E+00  e=6.511E-18  Vibrio parahaemolyticus RIMD 2210633
  3zx6-assembly1_B  TM=7.521E-01  e=1.292E+00  Archaeoglobus fulgidus DSM 4304
  5xg2-assembly1_A  TM=4.302E-01  e=1.311E-01  Pyrococcus yayanosii CH1
  3ja6-assembly1_H  TM=4.225E-01  e=3.713E+00  Escherichia coli

CATH classification: 1.10.287.1700

Solvent-accessible surface area: 12513 Å² total

Organism: Vibrio parahaemolyticus serotype O3:K6 (strain RIMD 2210633) (NCBI:txid223926)

Foldseek 3Di:
DPVVVLVVVLVLVVVLVVLVVQLVVLVVVLVVLVVVLVVLVVVLVVLVVVLVVLVVVLVVLLVVLVCVVVVDVDDDVVNVVSVVVNVVSVVVSVVSVVSNVVSVVVNVVSVVVSVVSVVSSVVSVVVSVVSVVVNVVSVVVVVVVVVVVVVVVVVVPD

InterPro domains:
  IPR009929 Type III secretion sytem,YscO [PF07321] (2-148)
  IPR053716 Flagellar assembly and chemotaxis effector [G3DSA:1.10.287.1700] (1-153)

B-factor: mean 52.04, std 28.64, range [2.55, 183.21]